Protein AF-A0A7V2AN08-F1 (afdb_monomer_lite)

Foldseek 3Di:
DKDKDWDDKDWDFDDCPPPHPRKIKIKTKIKMWDADDPPDPRGRQIAIKIKIWIQIPVGDIDMAIDTRPDSDPVVRSVVSVVCVVVVPHNVCVVVVVCVVVVD

pLDDT: mean 83.53, std 14.47, range [44.31, 97.25]

Radius of gyration: 15.45 Å; chains: 1; bounding box: 35×20×48 Å

Secondary structure (DSSP, 8-state):
--EEEEEEEEEEEPPHHHHSS-PEEEEEEEEEEEEPPTTSTTTT-EEEEEEEEEEETTS-EEEEEEEEEES-HHHHHHHHHHHHHTT--TTTHHHHHHHHHT-

Structure (mmCIF, N/CA/C/O backbone):
data_AF-A0A7V2AN08-F1
#
_entry.id   AF-A0A7V2AN08-F1
#
loop_
_atom_site.group_PDB
_atom_site.id
_atom_site.type_symbol
_atom_site.label_atom_id
_atom_site.label_alt_id
_atom_site.label_comp_id
_atom_site.label_asym_id
_atom_site.label_entity_id
_atom_site.label_seq_id
_atom_site.pdbx_PDB_ins_code
_atom_site.Cartn_x
_atom_site.Cartn_y
_atom_site.Cartn_z
_atom_site.occupancy
_atom_site.B_iso_or_equiv
_atom_site.auth_seq_id
_atom_site.auth_comp_id
_atom_site.auth_asym_id
_atom_site.auth_atom_id
_atom_site.pdbx_PDB_model_num
ATOM 1 N N . MET A 1 1 ? 2.334 7.885 18.362 1.00 68.19 1 MET A N 1
ATOM 2 C CA . MET A 1 1 ? 3.363 7.062 17.690 1.00 68.19 1 MET A CA 1
ATOM 3 C C . MET A 1 1 ? 2.665 6.308 16.575 1.00 68.19 1 MET A C 1
ATOM 5 O O . MET A 1 1 ? 1.574 5.813 16.832 1.00 68.19 1 MET A O 1
ATOM 9 N N . MET A 1 2 ? 3.226 6.311 15.366 1.00 82.62 2 MET A N 1
ATOM 10 C CA . MET A 1 2 ? 2.648 5.647 14.196 1.00 82.62 2 MET A CA 1
ATOM 11 C C . MET A 1 2 ? 3.497 4.425 13.853 1.00 82.62 2 MET A C 1
ATOM 13 O O . MET A 1 2 ? 4.719 4.538 13.758 1.00 82.62 2 MET A O 1
ATOM 17 N N . THR A 1 3 ? 2.858 3.272 13.695 1.00 92.19 3 THR A N 1
ATOM 18 C CA . THR A 1 3 ? 3.504 2.017 13.299 1.00 92.19 3 THR A CA 1
ATOM 19 C C . THR A 1 3 ? 3.164 1.721 11.843 1.00 92.19 3 THR A C 1
ATOM 21 O O . THR A 1 3 ? 2.047 1.985 11.412 1.00 92.19 3 THR A O 1
ATOM 24 N N . LYS A 1 4 ? 4.119 1.189 11.073 1.00 93.75 4 LYS A N 1
ATOM 25 C CA . LYS A 1 4 ? 3.933 0.834 9.659 1.00 93.75 4 LYS A CA 1
ATOM 26 C C . LYS A 1 4 ? 4.059 -0.675 9.474 1.00 93.75 4 LYS A C 1
ATOM 28 O O . LYS A 1 4 ? 4.935 -1.297 10.072 1.00 93.75 4 LYS A O 1
ATOM 33 N N . TYR A 1 5 ? 3.216 -1.245 8.621 1.00 95.19 5 TYR A N 1
ATOM 34 C CA . TYR A 1 5 ? 3.215 -2.664 8.276 1.00 95.19 5 TYR A CA 1
ATOM 35 C C . TYR A 1 5 ? 3.263 -2.818 6.759 1.00 95.19 5 TYR A C 1
ATOM 37 O O . TYR A 1 5 ? 2.263 -2.547 6.092 1.00 95.19 5 TYR A O 1
ATOM 45 N N . LEU A 1 6 ? 4.394 -3.283 6.223 1.00 95.88 6 LEU A N 1
ATOM 46 C CA . LEU A 1 6 ? 4.509 -3.620 4.803 1.00 95.88 6 LEU A CA 1
ATOM 47 C C . LEU A 1 6 ? 3.483 -4.708 4.466 1.00 95.88 6 LEU A C 1
ATOM 49 O O . LEU A 1 6 ? 3.499 -5.779 5.072 1.00 95.88 6 LEU A O 1
ATOM 53 N N . GLN A 1 7 ? 2.575 -4.414 3.540 1.00 94.19 7 GLN A N 1
ATOM 54 C CA . GLN A 1 7 ? 1.572 -5.367 3.067 1.00 94.19 7 GLN A CA 1
ATOM 55 C C . GLN A 1 7 ? 2.007 -6.017 1.760 1.00 94.19 7 GLN A C 1
ATOM 57 O O . GLN A 1 7 ? 1.903 -7.233 1.616 1.00 94.19 7 GLN A O 1
ATOM 62 N N . LYS A 1 8 ? 2.508 -5.216 0.815 1.00 94.56 8 LYS A N 1
ATOM 63 C CA . LYS A 1 8 ? 2.889 -5.693 -0.513 1.00 94.56 8 LYS A CA 1
ATOM 64 C C . LYS A 1 8 ? 4.067 -4.897 -1.053 1.00 94.56 8 LYS A C 1
ATOM 66 O O . LYS A 1 8 ? 4.199 -3.705 -0.785 1.00 94.56 8 LYS A O 1
ATOM 71 N N . LYS A 1 9 ? 4.921 -5.584 -1.804 1.00 94.31 9 LYS A N 1
ATOM 72 C CA . LYS A 1 9 ? 6.056 -5.014 -2.523 1.00 94.31 9 LYS A CA 1
ATOM 73 C C . LYS A 1 9 ? 5.989 -5.497 -3.966 1.00 94.31 9 LYS A C 1
ATOM 75 O O . LYS A 1 9 ? 5.757 -6.684 -4.193 1.00 94.31 9 LYS A O 1
ATOM 80 N N . ILE A 1 10 ? 6.157 -4.580 -4.906 1.00 91.44 10 ILE A N 1
ATOM 81 C CA . ILE A 1 10 ? 6.171 -4.853 -6.340 1.00 91.44 10 ILE A CA 1
ATOM 82 C C . ILE A 1 10 ? 7.495 -4.334 -6.881 1.00 91.44 10 ILE A C 1
ATOM 84 O O . ILE A 1 10 ? 7.842 -3.176 -6.675 1.00 91.44 10 ILE A O 1
ATOM 88 N N . ASP A 1 11 ? 8.230 -5.210 -7.550 1.00 88.31 11 ASP A N 1
ATOM 89 C CA . ASP A 1 11 ? 9.454 -4.881 -8.267 1.00 88.31 11 ASP A CA 1
ATOM 90 C C . ASP A 1 11 ? 9.158 -5.037 -9.757 1.00 88.31 11 ASP A C 1
ATOM 92 O O . ASP A 1 11 ? 8.865 -6.142 -10.219 1.00 88.31 11 ASP A O 1
ATOM 96 N N . ALA A 1 12 ? 9.193 -3.933 -10.497 1.00 77.31 12 ALA A N 1
ATOM 97 C CA . ALA A 1 12 ? 8.864 -3.916 -11.911 1.00 77.31 12 ALA A CA 1
ATOM 98 C C . ALA A 1 12 ? 9.971 -3.274 -12.738 1.00 77.31 12 ALA A C 1
ATOM 100 O O . ALA A 1 12 ? 10.602 -2.304 -12.325 1.00 77.31 12 ALA A O 1
ATOM 101 N N . VAL A 1 13 ? 10.195 -3.828 -13.926 1.00 71.62 13 VAL A N 1
ATOM 102 C CA . VAL A 1 13 ? 11.068 -3.237 -14.939 1.00 71.62 13 VAL A CA 1
ATOM 103 C C . VAL A 1 13 ? 10.175 -2.427 -15.864 1.00 71.62 13 VAL A C 1
ATOM 105 O O . VAL A 1 13 ? 9.283 -2.992 -16.496 1.00 71.62 13 VAL A O 1
ATOM 108 N N . THR A 1 14 ? 10.380 -1.116 -15.910 1.00 64.44 14 THR A N 1
ATOM 109 C CA . THR A 1 14 ? 9.676 -0.254 -16.862 1.00 64.44 14 THR A CA 1
ATOM 110 C C . THR A 1 14 ? 10.388 -0.319 -18.213 1.00 64.44 14 THR A C 1
ATOM 112 O O . THR A 1 14 ? 11.617 -0.275 -18.270 1.00 64.44 14 THR A O 1
ATOM 115 N N . ASP A 1 15 ? 9.620 -0.465 -19.294 1.00 57.59 15 ASP A N 1
ATOM 116 C CA . ASP A 1 15 ? 10.149 -0.542 -20.659 1.00 57.59 15 ASP A CA 1
ATOM 117 C C . ASP A 1 15 ? 10.965 0.716 -21.007 1.00 57.59 15 ASP A C 1
ATOM 119 O O . ASP A 1 15 ? 10.564 1.845 -20.702 1.00 57.59 15 ASP A O 1
ATOM 123 N N . GLU A 1 16 ? 12.107 0.519 -21.675 1.00 54.66 16 GLU A N 1
ATOM 124 C CA . GLU A 1 16 ? 13.160 1.526 -21.913 1.00 54.66 16 GLU A CA 1
ATOM 125 C C . GLU A 1 16 ? 12.671 2.784 -22.658 1.00 54.66 16 GLU A C 1
ATOM 127 O O . GLU A 1 16 ? 13.341 3.818 -22.670 1.00 54.66 16 GLU A O 1
ATOM 132 N N . HIS A 1 17 ? 11.488 2.708 -23.271 1.00 51.06 17 HIS A N 1
ATOM 133 C CA . HIS A 1 17 ? 10.946 3.714 -24.175 1.00 51.06 17 HIS A CA 1
ATOM 134 C C . HIS A 1 17 ? 10.313 4.937 -23.494 1.00 51.06 17 HIS A C 1
ATOM 136 O O . HIS A 1 17 ? 10.169 5.959 -24.164 1.00 51.06 17 HIS A O 1
ATOM 142 N N . ILE A 1 18 ? 9.934 4.871 -22.210 1.00 53.69 18 ILE A N 1
ATOM 143 C CA . ILE A 1 18 ? 9.249 5.998 -21.536 1.00 53.69 18 ILE A CA 1
ATOM 144 C C . ILE A 1 18 ? 10.221 6.860 -20.719 1.00 53.69 18 ILE A C 1
ATOM 146 O O . ILE A 1 18 ? 10.075 8.080 -20.701 1.00 53.69 18 ILE A O 1
ATOM 150 N N . TYR A 1 19 ? 11.236 6.255 -20.095 1.00 50.97 19 TYR A N 1
ATOM 151 C CA . TYR A 1 19 ? 12.140 6.965 -19.180 1.00 50.97 19 TYR A CA 1
ATOM 152 C C . TYR A 1 19 ? 13.620 6.950 -19.578 1.00 50.97 19 TYR A C 1
ATOM 154 O O . TYR A 1 19 ? 14.388 7.679 -18.965 1.00 50.97 19 TYR A O 1
ATOM 162 N N . GLY A 1 20 ? 14.004 6.235 -20.646 1.00 44.31 20 GLY A N 1
ATOM 163 C CA . GLY A 1 20 ? 15.386 6.179 -21.123 1.00 44.31 20 GLY A CA 1
ATOM 164 C C . GLY A 1 20 ? 16.296 5.462 -20.125 1.00 44.31 20 GLY A C 1
ATOM 165 O O . GLY A 1 20 ? 16.667 6.033 -19.111 1.00 44.31 20 GLY A O 1
ATOM 166 N N . ILE A 1 21 ? 16.715 4.240 -20.478 1.00 45.84 21 ILE A N 1
ATOM 167 C CA . ILE A 1 21 ? 17.352 3.231 -19.604 1.00 45.84 21 ILE A CA 1
ATOM 168 C C . ILE A 1 21 ? 16.277 2.474 -18.806 1.00 45.84 21 ILE A C 1
ATOM 170 O O . ILE A 1 21 ? 15.343 3.072 -18.284 1.00 45.84 21 ILE A O 1
ATOM 174 N N . GLY A 1 22 ? 16.346 1.137 -18.812 1.00 54.62 22 GLY A N 1
ATOM 175 C CA . GLY A 1 22 ? 15.363 0.228 -18.210 1.00 54.62 22 GLY A CA 1
ATOM 176 C C . GLY A 1 22 ? 15.261 0.373 -16.694 1.00 54.62 22 GLY A C 1
ATOM 177 O O . GLY A 1 22 ? 15.761 -0.467 -15.948 1.00 54.62 22 GLY A O 1
ATOM 178 N N . ASN A 1 23 ? 14.614 1.447 -16.254 1.00 63.72 23 ASN A N 1
ATOM 179 C CA . ASN A 1 23 ? 14.513 1.824 -14.860 1.00 63.72 23 ASN A CA 1
ATOM 180 C C . ASN A 1 23 ? 13.631 0.832 -14.120 1.00 63.72 23 ASN A C 1
ATOM 182 O O . ASN A 1 23 ? 12.477 0.592 -14.492 1.00 63.72 23 ASN A O 1
ATOM 186 N N . ARG A 1 24 ? 14.172 0.249 -13.051 1.00 76.12 24 ARG A N 1
ATOM 187 C CA . ARG A 1 24 ? 13.375 -0.533 -12.115 1.00 76.12 24 ARG A CA 1
ATOM 188 C C . ARG A 1 24 ? 12.610 0.413 -11.206 1.00 76.12 24 ARG A C 1
ATOM 190 O O . ARG A 1 24 ? 13.205 1.253 -10.531 1.00 76.12 24 ARG A O 1
ATOM 197 N N . ILE A 1 25 ? 11.295 0.243 -11.176 1.00 84.38 25 ILE A N 1
ATOM 198 C CA . ILE A 1 25 ? 10.431 0.876 -10.191 1.00 84.38 25 ILE A CA 1
ATOM 199 C C . ILE A 1 25 ? 10.090 -0.149 -9.118 1.00 84.38 25 ILE A C 1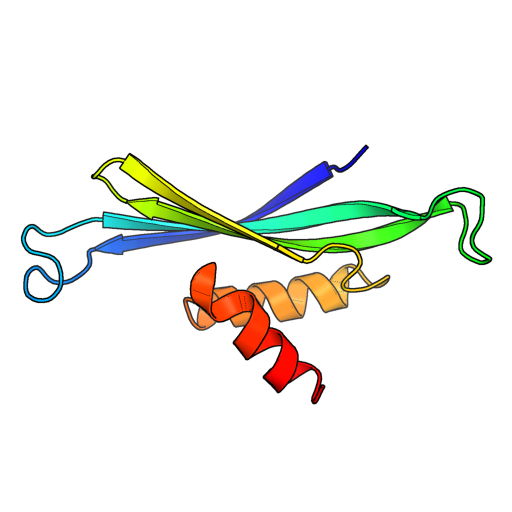
ATOM 201 O O . ILE A 1 25 ? 9.665 -1.275 -9.393 1.00 84.38 25 ILE A O 1
ATOM 205 N N . ASN A 1 26 ? 10.310 0.244 -7.873 1.00 90.75 26 ASN A N 1
ATOM 206 C CA . ASN A 1 26 ? 9.901 -0.514 -6.716 1.00 90.75 26 ASN A CA 1
ATOM 207 C C . ASN A 1 26 ? 8.763 0.221 -6.006 1.00 90.75 26 ASN A C 1
ATOM 209 O O . ASN A 1 26 ? 8.945 1.345 -5.545 1.00 90.75 26 ASN A O 1
ATOM 213 N N . LEU A 1 27 ? 7.609 -0.433 -5.903 1.00 93.12 27 LEU A N 1
ATOM 214 C CA . LEU A 1 27 ? 6.464 0.057 -5.145 1.00 93.12 27 LEU A CA 1
ATOM 215 C C . LEU A 1 27 ? 6.333 -0.735 -3.848 1.00 93.12 27 LEU A C 1
ATOM 217 O O . LEU A 1 27 ? 6.320 -1.968 -3.845 1.00 93.12 27 LEU A O 1
ATOM 221 N N . GLU A 1 28 ? 6.210 -0.028 -2.735 1.00 96.00 28 GLU A N 1
ATOM 222 C CA . GLU A 1 28 ? 5.951 -0.603 -1.421 1.00 96.00 28 GLU A CA 1
ATOM 223 C C . GLU A 1 28 ? 4.661 -0.020 -0.854 1.00 96.00 28 GLU A C 1
ATOM 225 O O . GLU A 1 28 ? 4.505 1.195 -0.747 1.00 96.00 28 GLU A O 1
ATOM 230 N N . TYR A 1 29 ? 3.752 -0.902 -0.451 1.00 97.00 29 TYR A N 1
ATOM 231 C CA . TYR A 1 29 ? 2.451 -0.539 0.086 1.00 97.00 29 TYR A CA 1
ATOM 232 C C . TYR A 1 29 ? 2.404 -0.880 1.574 1.00 97.00 29 TYR A C 1
ATOM 234 O O . TYR A 1 29 ? 2.531 -2.045 1.974 1.00 97.00 29 TYR A O 1
ATOM 242 N N . TYR A 1 30 ? 2.205 0.137 2.403 1.00 97.25 30 TYR A N 1
ATOM 243 C CA . TYR A 1 30 ? 2.222 0.056 3.855 1.00 97.25 30 TYR A CA 1
ATOM 244 C C . TYR A 1 30 ? 0.862 0.403 4.441 1.00 97.25 30 TYR A C 1
ATOM 246 O O . TYR A 1 30 ? 0.255 1.417 4.114 1.00 97.25 30 TYR A O 1
ATOM 254 N N . MET A 1 31 ? 0.418 -0.408 5.395 1.00 96.62 31 MET A N 1
ATOM 255 C CA . MET A 1 31 ? -0.658 -0.021 6.300 1.00 96.62 31 MET A CA 1
ATOM 256 C C . MET A 1 31 ? -0.050 0.722 7.486 1.00 96.62 31 MET A C 1
ATOM 258 O O . MET A 1 31 ? 0.851 0.195 8.146 1.00 96.62 31 MET A O 1
ATOM 262 N N . THR A 1 32 ? -0.549 1.915 7.784 1.00 95.38 32 THR A N 1
ATOM 263 C CA . THR A 1 32 ? -0.150 2.667 8.977 1.00 95.38 32 THR A CA 1
ATOM 264 C C . THR A 1 32 ? -1.169 2.444 10.092 1.00 95.38 32 THR A C 1
ATOM 266 O O . THR A 1 32 ? -2.355 2.274 9.831 1.00 95.38 32 THR A O 1
ATOM 269 N N . GLU A 1 33 ? -0.715 2.380 11.340 1.00 93.81 33 GLU A N 1
ATOM 270 C CA . GLU A 1 33 ? -1.557 2.289 12.534 1.00 93.81 33 GLU A CA 1
ATOM 271 C C . GLU A 1 33 ? -1.171 3.424 13.483 1.00 93.81 33 GLU A C 1
ATOM 273 O O . GLU A 1 33 ? 0.005 3.605 13.817 1.00 93.81 33 GLU A O 1
ATOM 278 N N . SER A 1 34 ? -2.157 4.191 13.926 1.00 90.19 34 SER A N 1
ATOM 279 C CA . SER A 1 34 ? -2.002 5.232 14.936 1.00 90.19 34 SER A CA 1
ATOM 280 C C . SER A 1 34 ? -3.189 5.209 15.901 1.00 90.19 34 SER A C 1
ATOM 282 O O . SER A 1 34 ? -4.209 4.570 15.653 1.00 90.19 34 SER A O 1
ATOM 284 N N . ASN A 1 35 ? -3.039 5.858 17.054 1.00 85.56 35 ASN A N 1
ATOM 285 C CA . ASN A 1 35 ? -4.117 5.978 18.035 1.00 85.56 35 ASN A CA 1
ATOM 286 C C . ASN A 1 35 ? -4.781 7.346 17.897 1.00 85.56 35 ASN A C 1
ATOM 288 O O . ASN A 1 35 ? -4.075 8.356 17.802 1.00 85.56 35 ASN A O 1
ATOM 292 N N . ILE A 1 36 ? -6.112 7.385 17.972 1.00 76.88 36 ILE A N 1
ATOM 293 C CA . ILE A 1 36 ? -6.849 8.645 18.078 1.00 76.88 36 ILE A CA 1
ATOM 294 C C . ILE A 1 36 ? -6.526 9.288 19.436 1.00 76.88 36 ILE A C 1
ATOM 296 O O . ILE A 1 36 ? -6.542 8.631 20.485 1.00 76.88 36 ILE A O 1
ATOM 300 N N . GLY A 1 37 ? -6.171 10.575 19.405 1.00 67.00 37 GLY A N 1
ATOM 301 C CA . GLY A 1 37 ? -5.799 11.352 20.586 1.00 67.00 37 GLY A CA 1
ATOM 302 C C . GLY A 1 37 ? -6.926 11.474 21.618 1.00 67.00 37 GLY A C 1
ATOM 303 O O . GLY A 1 37 ? -8.098 11.259 21.332 1.00 67.00 37 GLY A O 1
ATOM 304 N N . LYS A 1 38 ? -6.559 11.866 22.844 1.00 56.75 38 LYS A N 1
ATOM 305 C CA . LYS A 1 38 ? -7.445 11.927 24.026 1.00 56.75 38 LYS A CA 1
ATOM 306 C C . LYS A 1 38 ? -8.632 12.906 23.939 1.00 56.75 38 LYS A C 1
ATOM 308 O O . LYS A 1 38 ? -9.423 12.938 24.871 1.00 56.75 38 LYS A O 1
ATOM 313 N N . PHE A 1 39 ? -8.730 13.716 22.887 1.00 59.34 39 PHE A N 1
ATO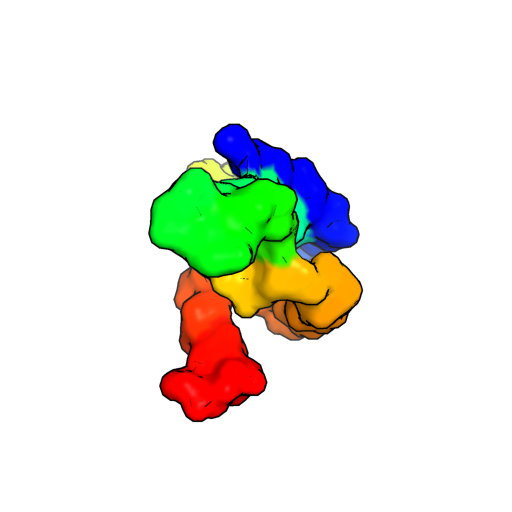M 314 C CA . PHE A 1 39 ? -9.748 14.768 22.753 1.00 59.34 39 PHE A CA 1
ATOM 315 C C . PHE A 1 39 ? -10.953 14.361 21.899 1.00 59.34 39 PHE A C 1
ATOM 317 O O . PHE A 1 39 ? -11.856 15.169 21.718 1.00 59.34 39 PHE A O 1
ATOM 324 N N . ASP A 1 40 ? -10.962 13.132 21.387 1.00 61.41 40 ASP A N 1
ATOM 325 C CA . ASP A 1 40 ? -12.028 12.610 20.539 1.00 61.41 40 ASP A CA 1
ATOM 326 C C . ASP A 1 40 ? -12.868 11.572 21.300 1.00 61.41 40 ASP A C 1
ATOM 328 O O . ASP A 1 40 ? -12.342 10.853 22.158 1.00 61.41 40 ASP A O 1
ATOM 332 N N . GLU A 1 41 ? -14.159 11.456 20.982 1.00 61.69 41 GLU A N 1
ATOM 333 C CA . GLU A 1 41 ? -15.056 10.447 21.575 1.00 61.69 41 GLU A CA 1
ATOM 334 C C . GLU A 1 41 ? -14.555 9.008 21.334 1.00 61.69 41 GLU A C 1
ATOM 336 O O . GLU A 1 41 ? -14.894 8.096 22.087 1.00 61.69 41 GLU A O 1
ATOM 341 N N . LEU A 1 42 ? -13.668 8.811 20.350 1.00 60.03 42 LEU A N 1
ATOM 342 C CA . LEU A 1 42 ? -13.003 7.545 20.042 1.00 60.03 42 LEU A CA 1
ATOM 343 C C . LEU A 1 42 ? -11.626 7.383 20.712 1.00 60.03 42 LEU A C 1
ATOM 345 O O . LEU A 1 42 ? -10.830 6.545 20.279 1.00 60.03 42 LEU A O 1
ATOM 349 N N . SER A 1 43 ?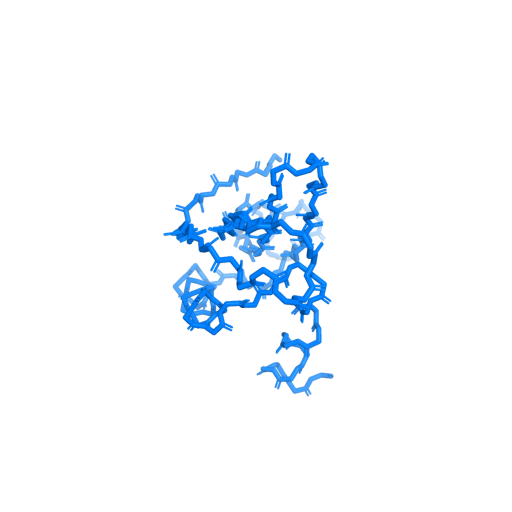 -11.311 8.167 21.749 1.00 64.06 43 SER A N 1
ATOM 350 C CA . SER A 1 43 ? -9.999 8.150 22.413 1.00 64.06 43 SER A CA 1
ATOM 351 C C . SER A 1 43 ? -9.519 6.731 22.765 1.00 64.06 43 SER A C 1
ATOM 353 O O . SER A 1 43 ? -10.221 5.935 23.387 1.00 64.06 43 SER A O 1
ATOM 355 N N . GLY A 1 44 ? -8.297 6.396 22.337 1.00 64.44 44 GLY A N 1
ATOM 356 C CA . GLY A 1 44 ? -7.716 5.057 22.517 1.00 64.44 44 GLY A CA 1
ATOM 357 C C . GLY A 1 44 ? -8.067 4.039 21.425 1.00 64.44 44 GLY A C 1
ATOM 358 O O . GLY A 1 44 ? -7.486 2.953 21.412 1.00 64.44 44 GLY A O 1
ATOM 359 N N . SER A 1 45 ? -8.944 4.389 20.482 1.00 78.12 45 SER A N 1
ATOM 360 C CA . SER A 1 45 ? -9.210 3.567 19.301 1.00 78.12 45 SER A CA 1
ATOM 361 C C . SER A 1 45 ? -8.058 3.650 18.305 1.00 78.12 45 SER A C 1
ATOM 363 O O . SER A 1 45 ? -7.434 4.701 18.116 1.00 78.12 45 SER A O 1
ATOM 365 N N . LYS A 1 46 ? -7.787 2.516 17.657 1.00 86.75 46 LYS A N 1
ATOM 366 C CA . LYS A 1 46 ? -6.816 2.420 16.572 1.00 86.75 46 LYS A CA 1
ATOM 367 C C . LYS A 1 46 ? -7.437 2.920 15.279 1.00 86.75 46 LYS A C 1
ATOM 369 O O . LYS A 1 46 ? -8.550 2.536 14.927 1.00 86.75 46 LYS A O 1
ATOM 374 N N . VAL A 1 47 ? -6.675 3.723 14.560 1.00 91.69 47 VAL A N 1
ATOM 375 C CA . VAL A 1 47 ? -6.975 4.164 13.204 1.00 91.69 47 VAL A CA 1
ATOM 376 C C . VAL A 1 47 ? -5.890 3.681 12.272 1.00 91.69 47 VAL A C 1
ATOM 378 O O . VAL A 1 47 ? -4.710 3.608 12.621 1.00 91.69 47 VAL A O 1
ATOM 381 N N . TYR A 1 48 ? -6.330 3.324 11.079 1.00 94.06 48 TYR A N 1
ATOM 382 C CA . TYR A 1 48 ? -5.513 2.742 10.044 1.00 94.06 48 TYR A CA 1
ATOM 383 C C . TYR A 1 48 ? -5.428 3.707 8.876 1.00 94.06 48 TYR A C 1
ATOM 385 O O . TYR A 1 48 ? -6.443 4.257 8.448 1.00 94.06 48 TYR A O 1
ATOM 393 N N . GLY A 1 49 ? -4.221 3.895 8.366 1.00 94.56 49 GLY A N 1
ATOM 394 C CA . GLY A 1 49 ? -3.941 4.657 7.161 1.00 94.56 49 GLY A CA 1
ATOM 395 C C . GLY A 1 49 ? -3.242 3.811 6.104 1.00 94.56 49 GLY A C 1
ATOM 396 O O . GLY A 1 49 ? -2.974 2.620 6.297 1.00 94.56 49 GLY A O 1
ATOM 397 N N . ILE A 1 50 ? -2.960 4.453 4.980 1.00 95.81 50 ILE A N 1
ATOM 398 C CA . ILE A 1 50 ? -2.324 3.867 3.802 1.00 95.81 50 ILE A CA 1
ATOM 399 C C . ILE A 1 50 ? -1.106 4.719 3.472 1.00 95.81 50 ILE A C 1
ATOM 401 O O . ILE A 1 50 ? -1.176 5.942 3.514 1.00 95.81 50 ILE A O 1
ATOM 405 N N . GLU A 1 51 ? 0.004 4.083 3.140 1.00 96.75 51 GLU A N 1
ATOM 406 C CA . GLU A 1 51 ? 1.174 4.750 2.590 1.00 96.75 51 GLU A CA 1
ATOM 407 C C . GLU A 1 51 ? 1.691 3.952 1.399 1.00 96.75 51 GLU A C 1
ATOM 409 O O . GLU A 1 51 ? 1.791 2.725 1.463 1.00 96.75 51 GLU A O 1
ATOM 414 N N . ILE A 1 52 ? 2.018 4.653 0.319 1.00 96.25 52 ILE A N 1
ATOM 415 C CA . ILE A 1 52 ? 2.661 4.072 -0.859 1.00 96.25 52 ILE A CA 1
ATOM 416 C C . ILE A 1 52 ? 4.002 4.764 -1.027 1.00 96.25 52 ILE A C 1
ATOM 418 O O . ILE A 1 52 ? 4.077 5.989 -0.963 1.00 96.25 52 ILE A O 1
ATOM 422 N N . ILE A 1 53 ? 5.051 3.976 -1.243 1.00 94.25 53 ILE A N 1
ATOM 423 C CA . ILE A 1 53 ? 6.391 4.463 -1.553 1.00 94.25 53 ILE A CA 1
ATOM 424 C C . ILE A 1 53 ? 6.776 3.947 -2.934 1.00 94.25 53 ILE A C 1
ATOM 426 O O . ILE A 1 53 ? 6.689 2.748 -3.186 1.00 94.25 53 ILE A O 1
ATOM 430 N N . SER A 1 54 ? 7.227 4.847 -3.800 1.00 91.69 54 SER A N 1
ATOM 431 C CA . SER A 1 54 ? 7.868 4.544 -5.074 1.00 91.69 54 SER A CA 1
ATOM 432 C C . SER A 1 54 ? 9.361 4.817 -4.963 1.00 91.69 54 SER A C 1
ATOM 434 O O . SER A 1 54 ? 9.773 5.867 -4.468 1.00 91.69 54 SER A O 1
ATOM 436 N N . LYS A 1 55 ? 10.182 3.865 -5.400 1.00 89.56 55 LYS A N 1
ATOM 437 C CA . LYS A 1 55 ? 11.639 3.988 -5.460 1.00 89.56 55 LYS A CA 1
ATOM 438 C C . LYS A 1 55 ? 12.090 3.678 -6.877 1.00 89.56 55 LYS A C 1
ATOM 440 O O . LYS A 1 55 ? 11.776 2.613 -7.405 1.00 89.56 55 LYS A O 1
ATOM 445 N N . SER A 1 56 ? 12.850 4.592 -7.457 1.00 81.25 56 SER A N 1
ATOM 446 C CA . SER A 1 56 ? 13.522 4.409 -8.744 1.00 81.25 56 SER A CA 1
ATOM 447 C C . SER A 1 56 ? 15.029 4.227 -8.545 1.00 81.25 56 SER A C 1
ATOM 449 O O . SER A 1 56 ? 15.590 4.680 -7.542 1.00 81.25 56 SER A O 1
ATOM 451 N N . GLU A 1 57 ? 15.694 3.558 -9.490 1.00 72.12 57 GLU A N 1
ATOM 452 C CA . GLU A 1 57 ? 17.159 3.396 -9.476 1.00 72.12 57 GLU A CA 1
ATOM 453 C C . GLU A 1 57 ? 17.907 4.739 -9.540 1.00 72.12 57 GLU A C 1
ATOM 455 O O . GLU A 1 57 ? 18.965 4.870 -8.926 1.00 72.12 57 GLU A O 1
ATOM 460 N N . ASP A 1 58 ? 17.313 5.766 -10.158 1.00 69.81 58 ASP A N 1
ATOM 461 C CA . ASP A 1 58 ? 17.851 7.134 -10.245 1.00 69.81 58 ASP A CA 1
ATOM 462 C C . ASP A 1 58 ? 17.726 7.953 -8.942 1.00 69.81 58 ASP A C 1
ATOM 464 O O . ASP A 1 58 ? 17.883 9.173 -8.933 1.00 69.81 58 ASP A O 1
ATOM 468 N N . ALA A 1 59 ? 17.472 7.284 -7.813 1.00 62.72 59 ALA A N 1
ATOM 469 C CA . ALA A 1 59 ? 17.386 7.853 -6.467 1.00 62.72 59 ALA A CA 1
ATOM 470 C C . ALA A 1 59 ? 16.189 8.786 -6.195 1.00 62.72 59 ALA A C 1
ATOM 472 O O . ALA A 1 59 ? 16.106 9.362 -5.106 1.00 62.72 59 ALA A O 1
ATOM 473 N N . CYS A 1 60 ? 15.215 8.889 -7.104 1.00 71.12 60 CYS A N 1
ATOM 474 C CA . CYS A 1 60 ? 13.934 9.514 -6.782 1.00 71.12 60 CYS A CA 1
ATOM 475 C C . CYS A 1 60 ? 13.100 8.544 -5.931 1.00 71.12 60 CYS A C 1
ATOM 477 O O . CYS A 1 60 ? 12.680 7.480 -6.400 1.00 71.12 60 CYS A O 1
ATOM 479 N N . MET A 1 61 ? 12.902 8.916 -4.664 1.00 84.69 61 MET A N 1
ATOM 480 C CA . MET A 1 61 ? 11.954 8.280 -3.754 1.00 84.69 61 MET A CA 1
ATOM 481 C C . MET A 1 61 ? 10.758 9.206 -3.578 1.00 84.69 61 MET A C 1
ATOM 483 O O . MET A 1 61 ? 10.904 10.330 -3.100 1.00 84.69 61 MET A O 1
ATOM 487 N N . GLU A 1 62 ? 9.582 8.706 -3.923 1.00 90.69 62 GLU A N 1
ATOM 488 C CA . GLU A 1 62 ? 8.314 9.396 -3.731 1.00 90.69 62 GLU A CA 1
ATOM 489 C C . GLU A 1 62 ? 7.488 8.621 -2.716 1.00 90.69 62 GLU A C 1
ATOM 491 O O . GLU A 1 62 ? 7.502 7.390 -2.696 1.00 90.69 62 GLU A O 1
ATOM 496 N N . SER A 1 63 ? 6.771 9.325 -1.851 1.00 93.12 63 SER A N 1
ATOM 497 C CA . SER A 1 63 ? 5.907 8.688 -0.865 1.00 93.12 63 SER A CA 1
ATOM 498 C C . SER A 1 63 ? 4.697 9.552 -0.591 1.00 93.12 63 SER A C 1
ATOM 500 O O . SER A 1 63 ? 4.857 10.755 -0.400 1.00 93.12 63 SER A O 1
ATOM 502 N N . GLU A 1 64 ? 3.536 8.922 -0.480 1.00 95.75 64 GLU A N 1
ATOM 503 C CA . GLU A 1 64 ? 2.290 9.583 -0.107 1.00 95.75 64 GLU A CA 1
ATOM 504 C C . GLU A 1 64 ? 1.635 8.815 1.038 1.00 95.75 64 GLU A C 1
ATOM 506 O O . GLU A 1 64 ? 1.648 7.579 1.048 1.00 95.75 64 GLU A O 1
ATOM 511 N N . VAL A 1 65 ? 1.091 9.542 2.020 1.00 94.56 65 VAL A N 1
ATOM 512 C CA . VAL A 1 65 ? 0.524 8.957 3.240 1.00 94.56 65 VAL A CA 1
ATOM 513 C C . VAL A 1 65 ? -0.851 9.529 3.552 1.00 94.56 65 VAL A C 1
ATOM 515 O O . VAL A 1 65 ? -1.021 10.695 3.896 1.00 94.56 65 VAL A O 1
ATOM 518 N N . ILE A 1 66 ? -1.837 8.642 3.566 1.00 93.44 66 ILE A N 1
ATOM 519 C CA . ILE A 1 66 ? -3.209 8.941 3.948 1.00 93.44 66 ILE A CA 1
ATOM 520 C C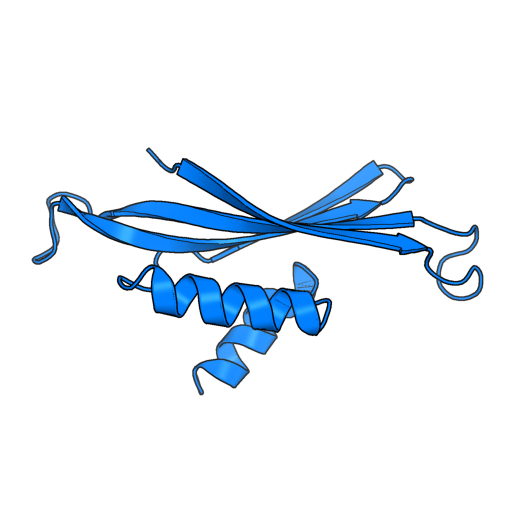 . ILE A 1 66 ? -3.429 8.424 5.361 1.00 93.44 66 ILE A C 1
ATOM 522 O O . ILE A 1 66 ? -3.580 7.226 5.612 1.00 93.44 66 ILE A O 1
ATOM 526 N N . SER A 1 67 ? -3.408 9.352 6.310 1.00 91.06 67 SER A N 1
ATOM 527 C CA . SER A 1 67 ? -3.663 9.063 7.720 1.00 91.06 67 SER A CA 1
ATOM 528 C C . SER A 1 67 ? -5.161 8.995 8.006 1.00 91.06 67 SER A C 1
ATOM 530 O O . SER A 1 67 ? -5.956 9.641 7.332 1.00 91.06 67 SER A O 1
ATOM 532 N N . ASN A 1 68 ? -5.545 8.259 9.053 1.00 88.00 68 ASN A N 1
ATOM 533 C CA . ASN A 1 68 ? -6.931 8.191 9.540 1.00 88.00 68 ASN A CA 1
ATOM 534 C C . ASN A 1 68 ? -7.957 7.740 8.477 1.00 88.00 68 ASN A C 1
ATOM 536 O O . ASN A 1 68 ? -9.115 8.143 8.526 1.00 88.00 68 ASN A O 1
ATOM 540 N N . PHE A 1 69 ? -7.545 6.884 7.539 1.00 90.06 69 PHE A N 1
ATOM 541 C CA . PHE A 1 69 ? -8.392 6.388 6.451 1.00 90.06 69 PHE A CA 1
ATOM 542 C C . PHE A 1 69 ? -9.587 5.559 6.953 1.00 90.06 69 PHE A C 1
ATOM 544 O O . PHE A 1 69 ? -10.709 5.693 6.467 1.00 90.06 69 PHE A O 1
ATOM 551 N N . SER A 1 70 ? -9.368 4.671 7.9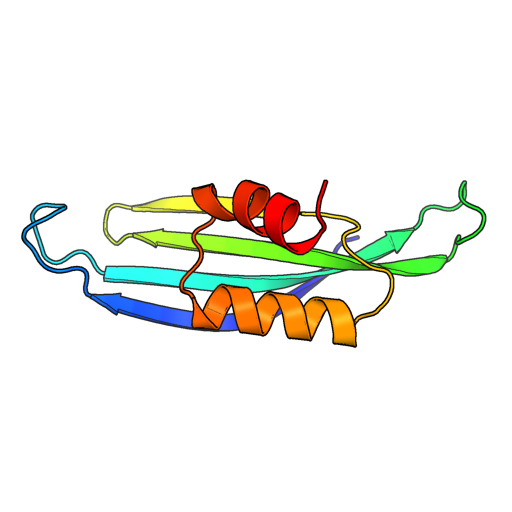29 1.00 89.88 70 SER A N 1
ATOM 552 C CA . SER A 1 70 ? -10.441 3.853 8.500 1.00 89.88 70 SER A CA 1
ATOM 553 C C . SER A 1 70 ? -10.143 3.394 9.923 1.00 89.88 70 SER A C 1
ATOM 555 O O . SER A 1 70 ? -8.996 3.167 10.289 1.00 89.88 70 SER A O 1
ATOM 557 N N . CYS A 1 71 ? -11.190 3.151 10.713 1.00 90.25 71 CYS A N 1
ATOM 558 C CA . CYS A 1 71 ? -11.082 2.441 11.993 1.00 90.25 71 CYS A CA 1
ATOM 559 C C . CYS A 1 71 ? -11.073 0.906 11.826 1.00 90.25 71 CYS A C 1
ATOM 561 O O . CYS A 1 71 ? -10.888 0.177 12.796 1.00 90.25 71 CYS A O 1
ATOM 563 N N . CYS A 1 72 ? -11.285 0.385 10.610 1.00 91.06 72 CYS A N 1
ATOM 564 C CA . CYS A 1 72 ? -11.344 -1.051 10.342 1.00 91.06 72 CYS A CA 1
ATOM 565 C C . CYS A 1 72 ? -10.090 -1.526 9.600 1.00 91.06 72 CYS A C 1
ATOM 567 O O . CYS A 1 72 ? -9.909 -1.244 8.415 1.00 91.06 72 CYS A O 1
ATOM 569 N N . ARG A 1 73 ? -9.257 -2.312 10.289 1.00 92.81 73 ARG A N 1
ATOM 570 C CA . ARG A 1 73 ? -8.015 -2.875 9.738 1.00 92.81 73 ARG A CA 1
ATOM 571 C C . ARG A 1 73 ? -8.243 -3.681 8.460 1.00 92.81 73 ARG A C 1
ATOM 573 O O . ARG A 1 73 ? -7.490 -3.548 7.502 1.00 92.81 73 ARG A O 1
ATOM 580 N N . GLU A 1 74 ? -9.264 -4.533 8.459 1.00 94.00 74 GLU A N 1
ATOM 581 C CA . GLU A 1 74 ? -9.575 -5.435 7.343 1.00 94.00 74 GLU A CA 1
ATOM 582 C C . GLU A 1 74 ? -10.034 -4.650 6.116 1.00 94.00 74 GLU A C 1
ATOM 584 O O . GLU A 1 74 ? -9.583 -4.925 5.006 1.00 94.00 74 GLU A O 1
ATOM 589 N N . LYS A 1 75 ? -10.853 -3.610 6.321 1.00 92.12 75 LYS A N 1
ATOM 590 C CA . LYS A 1 75 ? -11.262 -2.695 5.252 1.00 92.12 75 LYS A CA 1
ATOM 591 C C . LYS A 1 75 ? -10.058 -1.963 4.662 1.00 92.12 75 LYS A C 1
ATOM 593 O O . LYS A 1 75 ? -9.928 -1.926 3.442 1.00 92.12 75 LYS A O 1
ATOM 598 N N . THR A 1 76 ? -9.167 -1.427 5.502 1.00 94.06 76 THR A N 1
ATOM 599 C CA . THR A 1 76 ? -7.936 -0.775 5.030 1.00 94.06 76 THR A CA 1
ATOM 600 C C . THR A 1 76 ? -7.085 -1.743 4.224 1.00 94.06 76 THR A C 1
ATOM 602 O O . THR A 1 76 ? -6.665 -1.395 3.128 1.00 94.06 76 THR A O 1
ATOM 605 N N . LYS A 1 77 ? -6.899 -2.976 4.708 1.00 95.06 77 LYS A N 1
ATOM 606 C CA . LYS A 1 77 ? -6.144 -4.004 3.989 1.00 95.06 77 LYS A CA 1
ATOM 607 C C . LYS A 1 77 ? -6.741 -4.307 2.610 1.00 95.06 77 LYS A C 1
ATOM 609 O O . LYS A 1 77 ? -6.002 -4.309 1.638 1.00 95.06 77 LYS A O 1
ATOM 614 N N . LEU A 1 78 ? -8.059 -4.495 2.509 1.00 94.00 78 LEU A N 1
ATOM 615 C CA . LEU A 1 78 ? -8.727 -4.765 1.228 1.00 94.00 78 LEU A CA 1
ATOM 616 C C . LEU A 1 78 ? -8.540 -3.634 0.210 1.00 94.00 78 LEU A C 1
ATOM 618 O O . LEU A 1 78 ? -8.390 -3.897 -0.980 1.00 94.00 78 LEU A O 1
ATOM 622 N N . VAL A 1 79 ? -8.567 -2.377 0.659 1.00 94.19 79 VAL A N 1
ATOM 623 C CA . VAL A 1 79 ? -8.286 -1.228 -0.215 1.00 94.19 79 VAL A CA 1
ATOM 624 C C . VAL A 1 79 ? -6.832 -1.262 -0.668 1.00 94.19 79 VAL A C 1
ATOM 626 O O . VAL A 1 79 ? -6.553 -1.129 -1.851 1.00 94.19 79 VAL A O 1
ATOM 629 N N . LEU A 1 80 ? -5.916 -1.516 0.257 1.00 95.44 80 LEU A N 1
ATOM 630 C CA . LEU A 1 80 ? -4.482 -1.584 0.004 1.00 95.44 80 LEU A CA 1
ATOM 631 C C . LEU A 1 80 ? -4.111 -2.697 -0.992 1.00 95.44 80 LEU A C 1
ATOM 633 O O . LEU A 1 80 ? -3.308 -2.467 -1.893 1.00 95.44 80 LEU A O 1
ATOM 637 N N . ASP A 1 81 ? -4.756 -3.861 -0.881 1.00 94.69 81 ASP A N 1
ATOM 638 C CA . ASP A 1 81 ? -4.622 -4.967 -1.833 1.00 94.69 81 ASP A CA 1
ATOM 639 C C . ASP A 1 81 ? -5.077 -4.533 -3.239 1.00 94.69 81 ASP A C 1
ATOM 641 O O . ASP A 1 81 ? -4.346 -4.736 -4.207 1.00 94.69 81 ASP A O 1
ATOM 645 N N . LYS A 1 82 ? -6.220 -3.837 -3.352 1.00 93.88 82 LYS A N 1
ATOM 646 C CA . LYS A 1 82 ? -6.706 -3.296 -4.635 1.00 93.88 82 LYS A CA 1
ATOM 647 C C . LYS A 1 82 ? -5.763 -2.255 -5.235 1.00 93.88 82 LYS A C 1
ATOM 649 O O . LYS A 1 82 ? -5.532 -2.289 -6.441 1.00 93.88 82 LYS A O 1
ATOM 654 N N . LEU A 1 83 ? -5.227 -1.341 -4.426 1.00 94.75 83 LEU A N 1
ATOM 655 C CA . LEU A 1 83 ? -4.266 -0.334 -4.889 1.00 94.75 83 LEU A CA 1
ATOM 656 C C . LEU A 1 83 ? -3.017 -1.010 -5.465 1.00 94.75 83 LEU A C 1
ATOM 658 O O . LEU A 1 83 ? -2.556 -0.653 -6.546 1.00 94.75 83 LEU A O 1
ATOM 662 N N . ALA A 1 84 ? -2.513 -2.035 -4.777 1.00 93.81 84 ALA A N 1
ATOM 663 C CA . ALA A 1 84 ? -1.348 -2.780 -5.223 1.00 93.81 84 ALA A CA 1
ATOM 664 C C . ALA A 1 84 ? -1.623 -3.650 -6.459 1.00 93.81 84 ALA A C 1
ATOM 666 O O . ALA A 1 84 ? -0.771 -3.757 -7.334 1.00 93.81 84 ALA A O 1
ATOM 667 N N . ASP A 1 85 ? -2.802 -4.263 -6.568 1.00 93.00 85 ASP A N 1
ATOM 668 C CA . ASP A 1 85 ? -3.190 -5.036 -7.756 1.00 93.00 85 ASP A CA 1
ATOM 669 C C . ASP A 1 85 ? -3.297 -4.168 -9.017 1.00 93.00 85 ASP A C 1
ATOM 671 O O . ASP A 1 85 ? -3.072 -4.665 -10.119 1.00 93.00 85 ASP A O 1
ATOM 675 N N . ASN A 1 86 ? -3.573 -2.871 -8.854 1.00 91.94 86 ASN A N 1
ATOM 676 C CA . ASN A 1 86 ? -3.662 -1.896 -9.942 1.00 91.94 86 ASN A CA 1
ATOM 677 C C . ASN A 1 86 ? -2.417 -1.006 -10.072 1.00 91.94 86 ASN A C 1
ATOM 679 O O . ASN A 1 86 ? -2.446 -0.051 -10.838 1.00 91.94 86 ASN A O 1
ATOM 683 N N . TRP A 1 87 ? -1.331 -1.317 -9.352 1.00 91.38 87 TRP A N 1
ATOM 684 C CA . TRP A 1 87 ? -0.042 -0.620 -9.463 1.00 91.38 87 TRP A CA 1
ATOM 685 C C . TRP A 1 87 ? -0.126 0.887 -9.189 1.00 91.38 87 TRP A C 1
ATOM 687 O O . TRP A 1 87 ? 0.656 1.667 -9.727 1.00 91.38 87 TRP A O 1
ATOM 697 N N . VAL A 1 88 ? -1.054 1.293 -8.318 1.00 92.44 88 VAL A N 1
ATOM 698 C CA . VAL A 1 88 ? -1.253 2.703 -7.969 1.00 92.44 88 VAL A CA 1
ATOM 699 C C . VAL A 1 88 ? 0.038 3.274 -7.392 1.00 92.44 88 VAL A C 1
ATOM 701 O O . VAL A 1 88 ? 0.638 2.679 -6.488 1.00 92.44 88 VAL A O 1
ATOM 704 N N . THR A 1 89 ? 0.449 4.425 -7.915 1.00 92.12 89 THR A N 1
ATOM 705 C CA . THR A 1 89 ? 1.640 5.158 -7.478 1.00 92.12 89 THR A CA 1
ATOM 706 C C . THR A 1 89 ? 1.306 6.181 -6.382 1.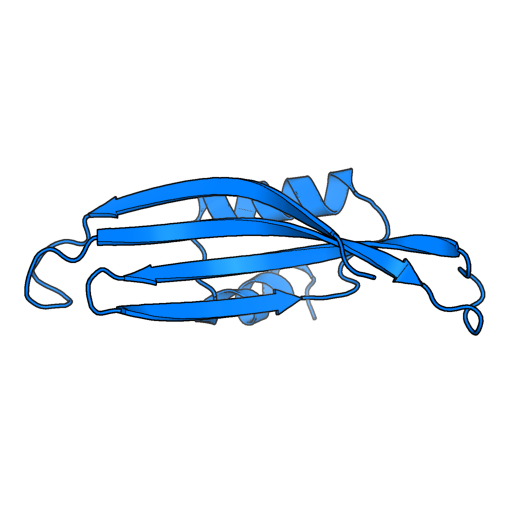00 92.12 89 THR A C 1
ATOM 708 O O . THR A 1 89 ? 0.138 6.535 -6.198 1.00 92.12 89 THR A O 1
ATOM 711 N N . PRO A 1 90 ? 2.304 6.704 -5.640 1.00 93.69 90 PRO A N 1
ATOM 712 C CA . PRO A 1 90 ? 2.074 7.762 -4.654 1.00 93.69 90 PRO A CA 1
ATOM 713 C C . PRO A 1 90 ? 1.349 8.989 -5.226 1.00 93.69 90 PRO A C 1
ATOM 715 O O . PRO A 1 90 ? 0.461 9.527 -4.574 1.00 93.69 90 PRO A O 1
ATOM 718 N N . MET A 1 91 ? 1.676 9.391 -6.461 1.00 90.81 91 MET A N 1
ATOM 719 C CA . MET A 1 91 ? 1.051 10.537 -7.134 1.00 90.81 91 MET A CA 1
ATOM 720 C C . MET A 1 91 ? -0.440 10.329 -7.426 1.00 90.81 91 MET A C 1
ATOM 722 O O . MET A 1 91 ? -1.212 11.286 -7.436 1.00 90.81 91 MET A O 1
ATOM 726 N N . GLU A 1 92 ? -0.850 9.088 -7.676 1.00 91.88 92 GLU A N 1
ATOM 727 C CA . GLU A 1 92 ? -2.226 8.738 -8.039 1.00 91.88 92 GLU A CA 1
ATOM 728 C C . GLU A 1 92 ? -3.095 8.427 -6.817 1.00 91.88 92 GLU A C 1
ATOM 730 O O . GLU A 1 92 ? -4.321 8.432 -6.919 1.00 91.88 92 GLU A O 1
ATOM 735 N N . LEU A 1 93 ? -2.476 8.161 -5.660 1.00 93.44 93 LEU A N 1
ATOM 736 C CA . LEU A 1 93 ? -3.147 7.629 -4.476 1.00 93.44 93 LEU A CA 1
ATOM 737 C C . LEU A 1 93 ? -4.383 8.440 -4.078 1.00 93.44 93 LEU A C 1
ATOM 739 O O . LEU A 1 93 ? -5.450 7.860 -3.892 1.00 93.44 93 LEU A O 1
ATOM 743 N N . GLN A 1 94 ? -4.253 9.761 -3.958 1.00 91.50 94 GLN A N 1
ATOM 744 C CA . GLN A 1 94 ? -5.361 10.607 -3.517 1.00 91.50 94 GLN A CA 1
ATOM 745 C C . GLN A 1 94 ? -6.534 10.560 -4.505 1.00 91.50 94 GLN A C 1
ATOM 747 O O . GLN A 1 94 ? -7.659 10.294 -4.096 1.00 91.50 94 GLN A O 1
ATOM 752 N N . TYR A 1 95 ? -6.258 10.707 -5.803 1.00 91.12 95 TYR A N 1
ATOM 753 C CA . TYR A 1 95 ? -7.287 10.692 -6.846 1.00 91.12 95 TYR A CA 1
ATOM 754 C C . TYR A 1 95 ? -8.047 9.362 -6.898 1.00 91.12 95 TYR A C 1
ATOM 756 O O . TYR A 1 95 ? -9.266 9.344 -7.041 1.00 91.12 95 TYR A O 1
ATOM 764 N N . ILE A 1 96 ? -7.335 8.239 -6.754 1.00 92.44 96 ILE A N 1
ATOM 765 C CA . ILE A 1 96 ? -7.955 6.910 -6.745 1.00 92.44 96 ILE A CA 1
ATOM 766 C C . ILE A 1 96 ? -8.786 6.694 -5.478 1.00 92.44 96 ILE A C 1
ATOM 768 O O . ILE A 1 96 ? -9.841 6.063 -5.532 1.00 92.44 96 ILE A O 1
ATOM 772 N N . LEU A 1 97 ? -8.340 7.197 -4.325 1.00 91.19 97 LEU A N 1
ATOM 773 C CA . LEU A 1 97 ? -9.129 7.097 -3.100 1.00 91.19 97 LEU A CA 1
ATOM 774 C C . LEU A 1 97 ? -10.393 7.949 -3.159 1.00 91.19 97 LEU A C 1
ATOM 776 O O . LEU A 1 97 ? -11.433 7.458 -2.726 1.00 91.19 97 LEU A O 1
ATOM 780 N N . ASP A 1 98 ? -10.322 9.157 -3.712 1.00 89.12 98 ASP A N 1
ATOM 781 C CA . ASP A 1 98 ? -11.491 10.019 -3.903 1.00 89.12 98 ASP A CA 1
ATOM 782 C C . ASP A 1 98 ? -12.535 9.323 -4.798 1.00 89.12 98 ASP A C 1
ATOM 784 O O . ASP A 1 98 ? -13.714 9.266 -4.444 1.00 89.12 98 ASP A O 1
ATOM 788 N N . ASP A 1 99 ? -12.098 8.653 -5.872 1.00 88.44 99 ASP A N 1
ATOM 789 C CA . ASP A 1 99 ? -12.972 7.848 -6.741 1.00 88.44 99 ASP A CA 1
ATOM 790 C C . ASP A 1 99 ? -13.584 6.628 -6.015 1.00 88.44 99 ASP A C 1
ATOM 792 O O . ASP A 1 99 ? -14.780 6.356 -6.125 1.00 88.44 99 ASP A O 1
ATOM 796 N N . ILE A 1 100 ? -12.799 5.913 -5.195 1.00 84.25 100 ILE A N 1
ATOM 797 C CA . ILE A 1 100 ? -13.282 4.762 -4.405 1.00 84.25 100 ILE A CA 1
ATOM 798 C C . ILE A 1 100 ? -14.279 5.191 -3.317 1.00 84.25 100 ILE A C 1
ATOM 800 O O . ILE A 1 100 ? -15.209 4.441 -2.997 1.00 84.25 100 ILE A O 1
ATOM 804 N N . LEU A 1 101 ? -14.050 6.345 -2.690 1.00 81.94 101 LEU A N 1
ATOM 805 C CA . LEU A 1 101 ? -14.872 6.869 -1.599 1.00 81.94 101 LEU A CA 1
ATOM 806 C C . LEU A 1 101 ? -16.077 7.674 -2.103 1.00 81.94 101 LEU A C 1
ATOM 808 O O . LEU A 1 101 ? -17.036 7.842 -1.345 1.00 81.94 101 LEU A O 1
ATOM 812 N N . GLY A 1 102 ? -16.059 8.106 -3.366 1.00 73.56 102 GLY A N 1
ATOM 813 C CA . GLY A 1 102 ? -17.097 8.930 -3.978 1.00 73.56 102 GLY A CA 1
ATOM 814 C C . GLY A 1 102 ? -17.150 10.347 -3.401 1.00 73.56 102 GLY A C 1
ATOM 815 O O . GLY A 1 102 ? -18.251 10.876 -3.229 1.00 73.56 102 GLY A O 1
ATOM 816 N N . THR A 1 103 ? -15.994 10.914 -3.044 1.00 53.28 103 THR A N 1
ATOM 817 C CA . THR A 1 103 ? -15.847 12.246 -2.424 1.00 53.28 103 THR A CA 1
ATOM 818 C C . THR A 1 103 ? -15.262 13.280 -3.365 1.00 53.28 103 THR A C 1
ATOM 820 O O . THR A 1 103 ? -14.395 12.905 -4.179 1.00 53.28 103 THR A O 1
#

Sequence (103 aa):
MMTKYLQKKIDAVTDEHIYGIGNRINLEYYMTESNIGKFDELSGSKVYGIEIISKSEDACMESEVISNFSCCREKTKLVLDKLADNWVTPMELQYILDDILGT